Protein AF-B2T7H3-F1 (afdb_monomer_lite)

pLDDT: mean 79.55, std 12.82, range [48.0, 91.31]

InterPro domains:
  IPR049723 BPSL0761 protein-like [NF041728] (1-57)

Sequence (80 aa):
MTTPVERSRAVTEVRWFLQTLAEAREPIDVPGLVQSVAAGLLRHYPLEADLMESAAALPELWAAPCARVRRPRLVHDSRD

Radius of gyration: 16.63 Å; chains: 1; bounding box: 56×29×34 Å

Organism: Paraburkholderia phytofirmans (strain DSM 17436 / LMG 22146 / PsJN) (NCBI:txid398527)

Structure (mmCIF, N/CA/C/O backbone):
data_AF-B2T7H3-F1
#
_entry.id   AF-B2T7H3-F1
#
loop_
_atom_site.group_PDB
_atom_site.id
_atom_site.type_symbol
_atom_site.label_atom_id
_atom_site.label_alt_id
_atom_site.label_comp_id
_atom_site.label_asym_id
_atom_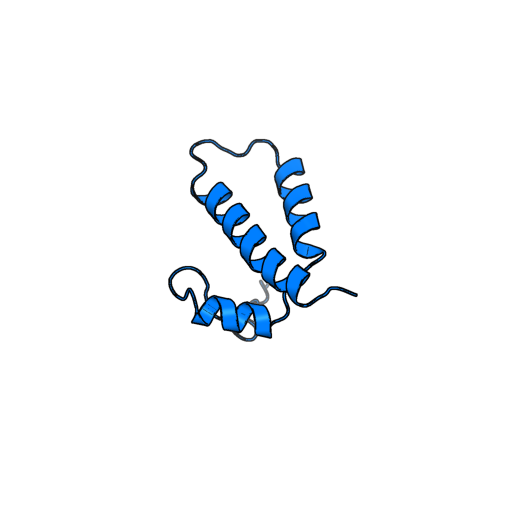site.label_entity_id
_atom_site.label_seq_id
_atom_site.pdbx_PDB_ins_code
_atom_site.Cartn_x
_atom_site.Cartn_y
_atom_site.Cartn_z
_atom_site.occupancy
_atom_site.B_iso_or_equiv
_atom_site.auth_seq_id
_atom_site.auth_comp_i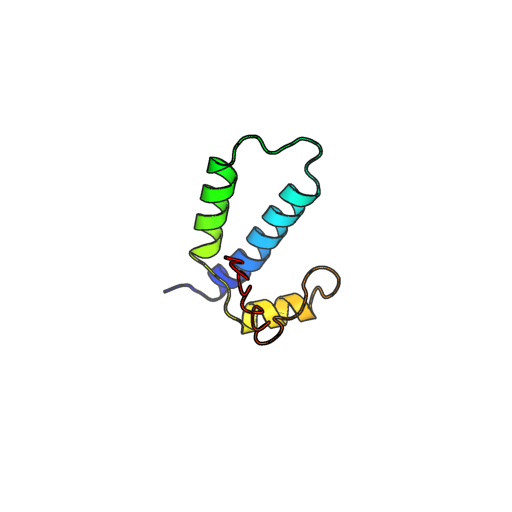d
_atom_site.auth_asym_id
_atom_site.auth_atom_id
_atom_site.pdbx_PDB_model_num
ATOM 1 N N . MET A 1 1 ? 9.267 15.983 -8.393 1.00 61.25 1 MET A N 1
ATOM 2 C CA . MET A 1 1 ? 9.432 14.630 -8.970 1.00 61.25 1 MET A CA 1
ATOM 3 C C . MET A 1 1 ? 9.716 13.668 -7.836 1.00 61.25 1 MET A C 1
ATOM 5 O O . MET A 1 1 ? 10.419 14.082 -6.925 1.00 61.25 1 MET A O 1
ATOM 9 N N . THR A 1 2 ? 9.184 12.447 -7.878 1.00 79.75 2 THR A N 1
ATOM 10 C CA . THR A 1 2 ? 9.498 11.403 -6.891 1.00 79.75 2 THR A CA 1
ATOM 11 C C . THR A 1 2 ? 10.598 10.484 -7.419 1.00 79.75 2 THR A C 1
ATOM 13 O O . THR A 1 2 ? 10.624 10.150 -8.609 1.00 7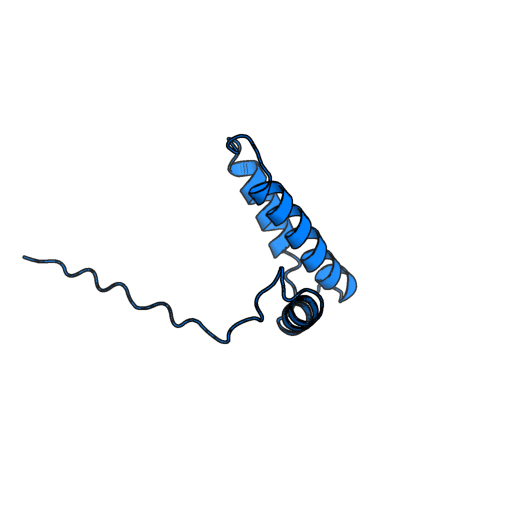9.75 2 THR A O 1
ATOM 16 N N . THR A 1 3 ? 11.536 10.095 -6.564 1.00 87.12 3 THR A N 1
ATOM 17 C CA . THR A 1 3 ? 12.639 9.192 -6.922 1.00 87.12 3 THR A CA 1
ATOM 18 C C . THR A 1 3 ? 12.191 7.723 -6.875 1.00 87.12 3 THR A C 1
ATOM 20 O O . THR A 1 3 ? 11.225 7.398 -6.182 1.00 87.12 3 THR A O 1
ATOM 23 N N . PRO A 1 4 ? 12.877 6.797 -7.577 1.00 83.88 4 PRO A N 1
ATOM 24 C CA . PRO A 1 4 ? 12.590 5.362 -7.465 1.00 83.88 4 PRO A CA 1
ATOM 25 C C . PRO A 1 4 ? 12.652 4.835 -6.021 1.00 83.88 4 PRO A C 1
ATOM 27 O O . PRO A 1 4 ? 11.829 4.012 -5.621 1.00 83.88 4 PRO A O 1
ATOM 30 N N . VAL A 1 5 ? 13.579 5.368 -5.217 1.00 85.81 5 VAL A N 1
ATOM 31 C CA . VAL A 1 5 ? 13.720 5.032 -3.791 1.00 85.81 5 VAL A CA 1
ATOM 32 C C . VAL A 1 5 ? 12.490 5.469 -2.995 1.00 85.81 5 VAL A C 1
ATOM 34 O O . VAL A 1 5 ? 11.964 4.687 -2.208 1.00 85.81 5 VAL A O 1
ATOM 37 N N . GLU A 1 6 ? 11.989 6.687 -3.219 1.00 84.19 6 GLU A N 1
ATOM 38 C CA . GLU A 1 6 ? 10.782 7.187 -2.543 1.00 84.19 6 GLU A CA 1
ATOM 39 C C . GLU A 1 6 ? 9.543 6.344 -2.870 1.00 84.19 6 GLU A C 1
ATOM 41 O O . GLU A 1 6 ? 8.741 6.072 -1.979 1.00 84.19 6 GLU A O 1
ATOM 46 N N . ARG A 1 7 ? 9.406 5.882 -4.118 1.00 84.25 7 ARG A N 1
ATOM 47 C CA . ARG A 1 7 ? 8.287 5.022 -4.538 1.00 84.25 7 ARG A CA 1
ATOM 48 C C . ARG A 1 7 ? 8.365 3.617 -3.945 1.00 84.25 7 ARG A C 1
ATOM 50 O O . ARG A 1 7 ? 7.372 3.121 -3.422 1.00 84.25 7 ARG A O 1
ATOM 57 N N . SER A 1 8 ? 9.550 3.005 -3.948 1.00 84.25 8 SER A N 1
ATOM 58 C CA . SER A 1 8 ? 9.772 1.693 -3.315 1.00 84.25 8 SER A CA 1
ATOM 59 C C . SER A 1 8 ? 9.513 1.749 -1.807 1.00 84.25 8 SER A C 1
ATOM 61 O O . SER A 1 8 ? 8.882 0.863 -1.224 1.00 84.25 8 SER A O 1
ATOM 63 N N . ARG A 1 9 ? 9.944 2.842 -1.165 1.00 86.44 9 ARG A N 1
ATOM 64 C CA . ARG A 1 9 ? 9.644 3.100 0.241 1.00 86.44 9 ARG A CA 1
ATOM 65 C C . ARG A 1 9 ? 8.140 3.212 0.473 1.00 86.44 9 ARG A C 1
ATOM 67 O O . ARG A 1 9 ? 7.646 2.601 1.411 1.00 86.44 9 ARG A O 1
ATOM 74 N N . ALA A 1 10 ? 7.407 3.919 -0.387 1.00 86.88 10 ALA A N 1
ATOM 75 C CA . ALA A 1 10 ? 5.959 4.052 -0.254 1.00 86.88 10 ALA A CA 1
ATOM 76 C C . ALA A 1 10 ? 5.231 2.697 -0.270 1.00 86.88 10 ALA A C 1
ATOM 78 O O . ALA A 1 10 ? 4.322 2.507 0.532 1.00 86.88 10 ALA A O 1
ATOM 79 N N . VAL A 1 11 ? 5.661 1.728 -1.091 1.00 86.06 11 VAL A N 1
ATOM 80 C CA . VAL A 1 11 ? 5.114 0.353 -1.063 1.00 86.06 11 VAL A CA 1
ATOM 81 C C . VAL A 1 11 ? 5.284 -0.283 0.318 1.00 86.06 11 VAL A C 1
ATOM 83 O O . VAL A 1 11 ? 4.342 -0.853 0.872 1.00 86.06 11 VAL A O 1
ATOM 86 N N . THR A 1 12 ? 6.483 -0.165 0.892 1.00 87.62 12 THR A N 1
ATOM 87 C CA . THR A 1 12 ? 6.783 -0.738 2.209 1.00 87.62 12 THR A CA 1
ATOM 88 C C . THR A 1 12 ? 5.971 -0.044 3.298 1.00 87.62 12 THR A C 1
ATOM 90 O O . THR A 1 12 ? 5.302 -0.709 4.076 1.00 87.62 12 THR A O 1
ATOM 93 N N . GLU A 1 13 ? 5.945 1.284 3.330 1.00 89.88 13 GLU A N 1
ATOM 94 C CA . GLU A 1 13 ? 5.209 2.042 4.352 1.00 89.88 13 GLU A CA 1
ATOM 95 C C . GLU A 1 13 ? 3.689 1.784 4.266 1.00 89.88 13 GLU A C 1
ATOM 97 O O . GLU A 1 13 ? 3.030 1.611 5.292 1.00 89.88 13 GLU A O 1
ATOM 102 N N . VAL A 1 14 ? 3.128 1.653 3.052 1.00 90.69 14 VAL A N 1
ATOM 103 C CA . VAL A 1 14 ? 1.723 1.248 2.849 1.00 90.69 14 VAL A CA 1
ATOM 104 C C . VAL A 1 14 ? 1.468 -0.149 3.407 1.00 90.69 14 VAL A C 1
ATOM 106 O O . VAL A 1 14 ? 0.453 -0.357 4.071 1.00 90.69 14 VAL A O 1
ATOM 109 N N . ARG A 1 15 ? 2.386 -1.098 3.191 1.00 88.88 15 ARG A N 1
ATOM 110 C CA . ARG A 1 15 ? 2.289 -2.448 3.764 1.00 88.88 15 ARG A CA 1
ATOM 111 C C . ARG A 1 15 ? 2.138 -2.400 5.281 1.00 88.88 15 ARG A C 1
ATOM 113 O O . ARG A 1 15 ? 1.198 -2.971 5.825 1.00 88.88 15 ARG A O 1
ATOM 120 N N . TRP A 1 16 ? 3.067 -1.713 5.940 1.00 90.50 16 TRP A N 1
ATOM 121 C CA . TRP A 1 16 ? 3.126 -1.621 7.397 1.00 90.50 16 TRP A CA 1
ATOM 122 C C . TRP A 1 16 ? 1.875 -0.952 7.954 1.00 90.50 16 TRP A C 1
ATOM 124 O O . TRP A 1 16 ? 1.296 -1.424 8.935 1.00 90.50 16 TRP A O 1
ATOM 134 N N . PHE A 1 17 ? 1.417 0.107 7.287 1.00 91.31 17 PHE A N 1
ATOM 135 C CA . PHE A 1 17 ? 0.181 0.784 7.641 1.00 91.31 17 PHE A CA 1
ATOM 136 C C . PHE A 1 17 ? -1.021 -0.164 7.571 1.00 91.31 17 PHE A C 1
ATOM 138 O O . PHE A 1 17 ? -1.731 -0.307 8.561 1.00 91.31 17 PHE A O 1
ATOM 145 N N . LEU A 1 18 ? -1.221 -0.874 6.456 1.00 89.94 18 LEU A N 1
ATOM 146 C CA . LEU A 1 18 ? -2.350 -1.800 6.304 1.00 89.94 18 LEU A CA 1
ATOM 147 C C . LEU A 1 18 ? -2.299 -2.975 7.288 1.00 89.94 18 LEU A C 1
ATOM 149 O O . LEU A 1 18 ? -3.339 -3.340 7.830 1.00 89.94 18 LEU A O 1
ATOM 153 N N . GLN A 1 19 ? -1.118 -3.538 7.555 1.00 90.00 19 GLN A N 1
ATOM 154 C CA . GLN A 1 19 ? -0.955 -4.591 8.566 1.00 90.00 19 GLN A CA 1
ATOM 155 C C . GLN A 1 19 ? -1.337 -4.082 9.959 1.00 90.00 19 GLN A C 1
ATOM 157 O O . GLN A 1 19 ? -2.101 -4.738 10.658 1.00 90.00 19 GLN A O 1
ATOM 162 N N . THR A 1 20 ? -0.907 -2.868 10.315 1.00 89.56 20 THR A N 1
ATOM 163 C CA . THR A 1 20 ? -1.283 -2.227 11.584 1.00 89.56 20 THR A CA 1
ATOM 164 C C . THR A 1 20 ? -2.799 -2.060 11.703 1.00 89.56 20 THR A C 1
ATOM 166 O O . THR A 1 20 ? -3.361 -2.326 12.761 1.00 89.56 20 THR A O 1
ATOM 169 N N . LEU A 1 21 ? -3.475 -1.651 10.622 1.00 89.31 21 LEU A N 1
ATOM 170 C CA . LEU A 1 21 ? -4.937 -1.534 10.607 1.00 89.31 21 LEU A CA 1
ATOM 171 C C . LEU A 1 21 ? -5.633 -2.900 10.730 1.00 89.31 21 LEU A C 1
ATOM 173 O O . LEU A 1 21 ? -6.656 -2.998 11.398 1.00 89.31 21 LEU A O 1
ATOM 177 N N . ALA A 1 22 ? -5.101 -3.940 10.084 1.00 87.62 22 ALA A N 1
ATOM 178 C CA . ALA A 1 22 ? -5.686 -5.281 10.086 1.00 87.62 22 ALA A CA 1
ATOM 179 C C . ALA A 1 22 ? -5.485 -6.024 11.418 1.00 87.62 22 ALA A C 1
ATOM 181 O O . ALA A 1 22 ? -6.340 -6.811 11.820 1.00 87.62 22 ALA A O 1
ATOM 182 N N . GLU A 1 23 ? -4.366 -5.778 12.099 1.00 90.06 23 GLU A N 1
ATOM 183 C CA . GLU A 1 23 ? -4.011 -6.398 13.382 1.00 90.06 23 GLU A CA 1
ATOM 184 C C . GLU A 1 23 ? -4.531 -5.609 14.597 1.00 90.06 23 GLU A C 1
ATOM 186 O O . GLU A 1 23 ? -4.395 -6.063 15.739 1.00 90.06 23 GLU A O 1
ATOM 191 N N . ALA A 1 24 ? -5.137 -4.437 14.375 1.00 87.50 24 ALA A N 1
ATOM 192 C CA . ALA A 1 24 ? -5.707 -3.611 15.430 1.00 87.50 24 ALA A CA 1
ATOM 193 C C . ALA A 1 24 ? -6.787 -4.385 16.206 1.00 87.50 24 ALA A C 1
ATOM 195 O O . ALA A 1 24 ? -7.810 -4.797 15.660 1.00 87.50 24 ALA A O 1
ATOM 196 N N . ARG A 1 25 ? -6.550 -4.586 17.508 1.00 84.50 25 ARG A N 1
ATOM 197 C CA . ARG A 1 25 ? -7.480 -5.290 18.410 1.00 84.50 25 ARG A CA 1
ATOM 198 C C . ARG A 1 25 ? -8.639 -4.414 18.877 1.00 84.50 25 ARG A C 1
ATOM 200 O O . ARG A 1 25 ? -9.675 -4.942 19.267 1.00 84.50 25 ARG A O 1
ATOM 207 N N . GLU A 1 26 ? -8.447 -3.100 18.852 1.00 85.81 26 GLU A N 1
ATOM 208 C CA . GLU A 1 26 ? -9.432 -2.101 19.253 1.00 85.81 26 GLU A CA 1
ATOM 209 C C . GLU A 1 26 ? -9.844 -1.246 18.046 1.00 85.81 26 GLU A C 1
ATOM 211 O O . GLU A 1 26 ? -9.039 -1.064 17.124 1.00 85.81 26 GLU A O 1
ATOM 216 N N . PRO A 1 27 ? -11.082 -0.717 18.032 1.00 79.56 27 PRO A N 1
ATOM 217 C CA . PRO A 1 27 ? -11.522 0.217 17.006 1.00 79.56 27 PRO A CA 1
ATOM 218 C C . PRO A 1 27 ? -10.597 1.433 16.909 1.00 79.56 27 PRO A C 1
ATOM 220 O O . PRO A 1 27 ? -10.173 2.010 17.909 1.00 79.56 27 PRO A O 1
ATOM 223 N N . ILE A 1 28 ? -10.288 1.844 15.681 1.00 80.62 28 ILE A N 1
ATOM 224 C CA . ILE A 1 28 ? -9.474 3.035 15.441 1.00 80.62 28 ILE A CA 1
ATOM 225 C C . ILE A 1 28 ? -10.381 4.263 15.519 1.00 80.62 28 ILE A C 1
ATOM 227 O O . ILE A 1 28 ? -10.947 4.702 14.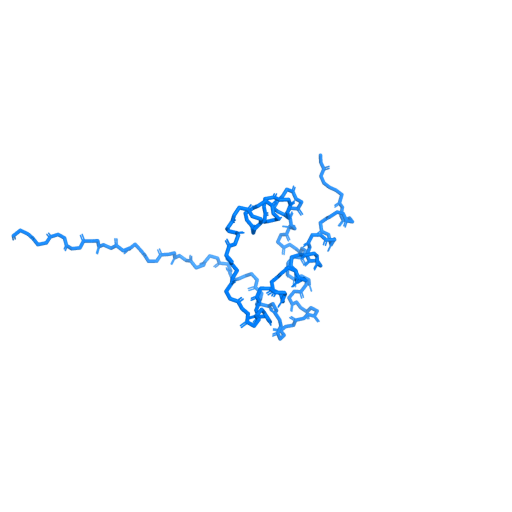518 1.00 80.62 28 ILE A O 1
ATOM 231 N N . ASP A 1 29 ? -10.474 4.845 16.710 1.00 81.44 29 ASP A N 1
ATOM 232 C CA . ASP A 1 29 ? -11.364 5.978 17.006 1.00 81.44 29 ASP A CA 1
ATOM 233 C C . ASP A 1 29 ? -10.789 7.349 16.600 1.00 81.44 29 ASP A C 1
ATOM 235 O O . ASP A 1 29 ? -11.282 8.403 17.004 1.00 81.44 29 ASP A O 1
ATOM 239 N N . VAL A 1 30 ? -9.755 7.365 15.748 1.00 85.19 30 VAL A N 1
ATOM 240 C CA . VAL A 1 30 ? -9.129 8.601 15.249 1.00 85.19 30 VAL A CA 1
ATOM 241 C C . VAL A 1 30 ? -9.085 8.625 13.713 1.00 85.19 30 VAL A C 1
ATOM 243 O O . VAL A 1 30 ? -8.011 8.508 13.113 1.00 85.19 30 VAL A O 1
ATOM 246 N N . PRO A 1 31 ? -10.232 8.830 13.029 1.00 84.00 31 PRO A N 1
ATOM 247 C CA . PRO A 1 31 ? -10.294 8.859 11.564 1.00 84.00 31 PRO A CA 1
ATOM 248 C C . PRO A 1 31 ? -9.339 9.880 10.927 1.00 84.00 31 PRO A C 1
ATOM 250 O O . PRO A 1 31 ? -8.776 9.627 9.863 1.00 84.00 31 PRO A O 1
ATOM 253 N N . GLY A 1 32 ? -9.109 11.022 11.588 1.00 87.62 32 GLY A N 1
ATOM 254 C CA . GLY A 1 32 ? -8.202 12.067 11.101 1.00 87.62 32 GLY A CA 1
ATOM 255 C C . GLY A 1 32 ? -6.733 11.631 11.031 1.00 87.62 32 GLY A C 1
ATOM 256 O O . GLY A 1 32 ? -6.010 12.054 10.127 1.00 87.62 32 GLY A O 1
ATOM 257 N N . LEU A 1 33 ? -6.295 10.742 11.930 1.00 87.38 33 LEU A N 1
ATOM 258 C CA . LEU A 1 33 ? -4.935 10.197 11.909 1.00 87.38 33 LEU A CA 1
ATOM 259 C C . LEU A 1 33 ? -4.757 9.253 10.717 1.00 87.38 33 LEU A C 1
ATOM 261 O O . LEU A 1 33 ? -3.809 9.405 9.949 1.00 87.38 33 LEU A O 1
ATOM 265 N N . VAL A 1 34 ? -5.715 8.343 10.516 1.00 89.19 34 VAL A N 1
ATOM 266 C CA . VAL A 1 34 ? -5.740 7.413 9.374 1.00 89.19 34 VAL A CA 1
ATOM 267 C C . VAL A 1 34 ? -5.688 8.185 8.054 1.00 89.19 34 VAL A C 1
ATOM 269 O O . VAL A 1 34 ? -4.876 7.870 7.187 1.00 89.19 34 VAL A O 1
ATOM 272 N N . GLN A 1 35 ? -6.499 9.239 7.918 1.00 88.75 35 GLN A N 1
ATOM 273 C CA . GLN A 1 35 ? -6.522 10.090 6.723 1.00 88.75 35 GLN A CA 1
ATOM 274 C C . GLN A 1 35 ? -5.195 10.823 6.497 1.00 88.75 35 GLN A 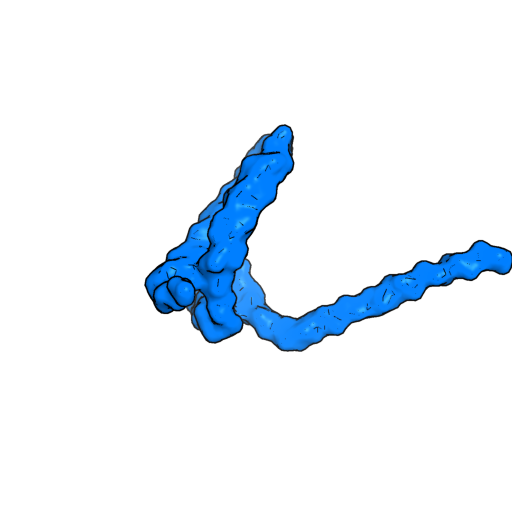C 1
ATOM 276 O O . GLN A 1 35 ? -4.716 10.884 5.365 1.00 88.75 35 GLN A O 1
ATOM 281 N N . SER A 1 36 ? -4.582 11.351 7.559 1.00 89.94 36 SER A N 1
ATOM 282 C CA . SER A 1 36 ? -3.309 12.075 7.467 1.00 89.94 36 SER A CA 1
ATOM 283 C C . SER A 1 36 ? -2.169 11.160 7.016 1.00 89.94 36 SER A C 1
ATOM 285 O O . SER A 1 36 ? -1.401 11.524 6.122 1.00 89.94 36 SER A O 1
ATOM 287 N N . VAL A 1 37 ? -2.094 9.948 7.577 1.00 88.31 37 VAL A N 1
ATOM 288 C CA . VAL A 1 37 ? -1.106 8.937 7.172 1.00 88.31 37 VAL A CA 1
ATOM 289 C C . VAL A 1 37 ? -1.351 8.505 5.727 1.00 88.31 37 VAL A C 1
ATOM 291 O O . VAL A 1 37 ? -0.428 8.542 4.914 1.00 88.31 37 VAL A O 1
ATOM 294 N N . ALA A 1 38 ? -2.599 8.194 5.364 1.00 88.88 38 ALA A N 1
ATOM 295 C CA . ALA A 1 38 ? -2.956 7.822 3.997 1.00 88.88 38 ALA A CA 1
ATOM 296 C C . ALA A 1 38 ? -2.583 8.915 2.978 1.00 88.88 38 ALA A C 1
ATOM 298 O O . ALA A 1 38 ? -1.992 8.616 1.942 1.00 88.88 38 ALA A O 1
ATOM 299 N N . ALA A 1 39 ? -2.855 10.189 3.278 1.00 89.06 39 ALA A N 1
ATOM 300 C CA . ALA A 1 39 ? -2.491 11.309 2.411 1.00 89.06 39 ALA A CA 1
ATOM 301 C C . ALA A 1 39 ? -0.968 11.442 2.222 1.00 89.06 39 ALA A C 1
ATOM 303 O O . ALA A 1 39 ? -0.507 11.756 1.121 1.00 89.06 39 ALA A O 1
ATOM 304 N N . GLY A 1 40 ? -0.182 11.179 3.272 1.00 85.56 40 GLY A N 1
ATOM 305 C CA . GLY A 1 40 ? 1.280 11.135 3.195 1.00 85.56 40 GLY A CA 1
ATOM 306 C C . GLY A 1 40 ? 1.782 10.017 2.280 1.00 85.56 40 GLY A C 1
ATOM 307 O O . GLY A 1 40 ? 2.607 10.264 1.401 1.00 85.56 40 GLY A O 1
ATOM 308 N N . LEU A 1 41 ? 1.227 8.812 2.426 1.00 84.50 41 LEU A N 1
ATOM 309 C CA . LEU A 1 41 ? 1.581 7.647 1.609 1.00 84.50 41 LEU A CA 1
ATOM 310 C C . LEU A 1 41 ? 1.231 7.852 0.127 1.00 84.50 41 LEU A C 1
ATOM 312 O O . LEU A 1 41 ? 2.030 7.535 -0.754 1.00 84.50 41 LEU A O 1
ATOM 316 N N . LEU A 1 42 ? 0.073 8.456 -0.162 1.00 85.06 42 LEU A N 1
ATOM 317 C CA . LEU A 1 42 ? -0.366 8.753 -1.530 1.00 85.06 42 LEU A CA 1
ATOM 318 C C . LEU A 1 42 ? 0.498 9.809 -2.233 1.00 85.06 42 LEU A C 1
ATOM 320 O O . LEU A 1 42 ? 0.567 9.825 -3.461 1.00 85.06 42 LEU A O 1
ATOM 324 N N . ARG A 1 43 ? 1.186 10.686 -1.493 1.00 84.62 43 ARG A N 1
ATOM 325 C CA . ARG A 1 43 ? 2.063 11.707 -2.090 1.00 84.62 43 ARG A CA 1
ATOM 326 C C . ARG A 1 43 ? 3.228 11.093 -2.871 1.00 84.62 43 ARG A C 1
ATOM 328 O O . ARG A 1 43 ? 3.687 11.685 -3.847 1.00 84.62 43 ARG A O 1
ATOM 335 N N . HIS A 1 44 ? 3.677 9.910 -2.460 1.00 80.38 44 HIS A N 1
ATOM 336 C CA . HIS A 1 44 ? 4.756 9.160 -3.099 1.00 80.38 44 HIS A CA 1
ATOM 337 C C . HIS A 1 44 ? 4.231 7.878 -3.749 1.00 80.38 44 HIS A C 1
ATOM 339 O O . HIS A 1 44 ? 4.884 6.841 -3.679 1.00 80.38 44 HIS A O 1
ATOM 345 N N . TYR A 1 45 ? 3.045 7.950 -4.367 1.00 76.25 45 TYR A N 1
ATOM 346 C CA . TYR A 1 45 ? 2.369 6.769 -4.892 1.00 76.25 45 TYR A CA 1
ATOM 347 C C . TYR A 1 45 ? 3.278 5.958 -5.840 1.00 76.25 45 TYR A C 1
ATOM 349 O O . TYR A 1 45 ? 3.866 6.545 -6.760 1.00 76.25 45 TYR A O 1
ATOM 357 N N . PRO A 1 46 ? 3.411 4.636 -5.624 1.00 81.38 46 PRO A N 1
ATOM 358 C CA . PRO A 1 46 ? 4.204 3.775 -6.491 1.00 81.38 46 PRO A CA 1
ATOM 359 C C . PRO A 1 46 ? 3.649 3.758 -7.918 1.00 81.38 46 PRO A C 1
ATOM 361 O O . PRO A 1 46 ? 2.444 3.911 -8.137 1.00 81.38 46 PRO A O 1
ATOM 364 N N . LEU A 1 47 ? 4.520 3.560 -8.905 1.00 85.12 47 LEU A N 1
ATOM 365 C CA . LEU A 1 47 ? 4.074 3.294 -10.270 1.00 85.12 47 LEU A CA 1
ATOM 366 C C . LEU A 1 47 ? 3.480 1.886 -10.356 1.00 85.12 47 LEU A C 1
ATOM 368 O O . LEU A 1 47 ? 3.756 1.020 -9.530 1.00 85.12 47 LEU A O 1
ATOM 372 N N . GLU A 1 48 ? 2.710 1.626 -11.411 1.00 83.75 48 GLU A N 1
ATOM 373 C CA . GLU A 1 48 ? 2.149 0.294 -11.671 1.00 83.75 48 GLU A CA 1
ATOM 374 C C . GLU A 1 48 ? 3.235 -0.792 -11.742 1.00 83.75 48 GLU A C 1
ATOM 376 O O . GLU A 1 48 ? 3.026 -1.892 -11.242 1.00 83.75 48 GLU A O 1
ATOM 381 N N . ALA A 1 49 ? 4.419 -0.462 -12.271 1.00 83.06 49 ALA A N 1
ATOM 382 C CA . ALA A 1 49 ? 5.575 -1.357 -12.274 1.00 83.06 49 ALA A CA 1
ATOM 383 C C . ALA A 1 49 ? 6.056 -1.704 -10.853 1.00 83.06 49 ALA A C 1
ATOM 385 O O . ALA A 1 49 ? 6.267 -2.877 -10.560 1.00 83.06 49 ALA A O 1
ATOM 386 N N . ASP A 1 50 ? 6.145 -0.707 -9.965 1.00 85.31 50 ASP A N 1
ATOM 387 C CA . ASP A 1 50 ? 6.550 -0.900 -8.566 1.00 85.31 50 ASP A CA 1
ATOM 388 C C . ASP A 1 50 ? 5.532 -1.810 -7.830 1.00 85.31 50 ASP A C 1
ATOM 390 O O . ASP A 1 50 ? 5.901 -2.665 -7.024 1.00 85.31 50 ASP A O 1
ATOM 394 N N . LEU A 1 51 ? 4.234 -1.673 -8.143 1.00 84.00 51 LEU A N 1
ATOM 395 C CA . LEU A 1 51 ? 3.162 -2.512 -7.584 1.00 84.00 51 LEU A CA 1
ATOM 396 C C . LEU A 1 51 ? 3.174 -3.942 -8.140 1.00 84.00 51 LEU A C 1
ATOM 398 O O . LEU A 1 51 ? 3.003 -4.895 -7.382 1.00 84.00 51 LEU A O 1
ATOM 402 N N . MET A 1 52 ? 3.376 -4.097 -9.449 1.00 87.25 52 MET A N 1
ATOM 403 C CA . MET A 1 52 ? 3.514 -5.395 -10.116 1.00 87.25 52 MET A CA 1
ATOM 404 C C . MET A 1 52 ? 4.690 -6.192 -9.547 1.00 87.25 52 MET A C 1
ATOM 406 O O . MET A 1 52 ? 4.537 -7.371 -9.231 1.00 87.25 52 MET A O 1
ATOM 410 N N . GLU A 1 53 ? 5.844 -5.546 -9.380 1.00 87.94 53 GLU A N 1
ATOM 411 C CA . GLU A 1 53 ? 7.039 -6.164 -8.805 1.00 87.94 53 GLU A CA 1
ATOM 412 C C . GLU A 1 53 ? 6.809 -6.561 -7.341 1.00 87.94 53 GLU A C 1
ATOM 414 O O . GLU A 1 53 ? 7.099 -7.692 -6.949 1.00 87.94 53 GLU A O 1
ATOM 419 N N . SER A 1 54 ? 6.181 -5.685 -6.549 1.00 84.44 54 SER A N 1
ATOM 420 C CA . SER A 1 54 ? 5.804 -6.006 -5.169 1.00 84.44 54 SER A CA 1
ATOM 421 C C . SER A 1 54 ? 4.821 -7.177 -5.074 1.00 84.44 54 SER A C 1
ATOM 423 O O . SER A 1 54 ? 4.923 -7.978 -4.144 1.00 84.44 54 SER A O 1
ATOM 425 N N . ALA A 1 55 ? 3.864 -7.287 -5.998 1.00 88.19 55 ALA A N 1
ATOM 426 C CA . ALA A 1 55 ? 2.911 -8.393 -6.035 1.00 88.19 55 ALA A CA 1
ATOM 427 C C . ALA A 1 55 ? 3.564 -9.713 -6.452 1.00 88.19 55 ALA A C 1
ATOM 429 O O . ALA A 1 55 ? 3.263 -10.754 -5.874 1.00 88.19 55 ALA A O 1
ATOM 430 N N . ALA A 1 56 ? 4.511 -9.672 -7.390 1.00 87.81 56 ALA A N 1
ATOM 431 C CA . ALA A 1 56 ? 5.305 -10.842 -7.750 1.00 87.81 56 ALA A CA 1
ATOM 432 C C . ALA A 1 56 ? 6.190 -11.321 -6.584 1.00 87.81 56 ALA A C 1
ATOM 434 O O . ALA A 1 56 ? 6.340 -12.525 -6.383 1.00 87.81 56 ALA A O 1
ATOM 435 N N . ALA A 1 57 ? 6.751 -10.393 -5.802 1.00 87.69 57 ALA A N 1
ATOM 436 C CA . ALA A 1 57 ? 7.600 -10.714 -4.656 1.00 87.69 57 ALA A CA 1
ATOM 437 C C . ALA A 1 57 ? 6.817 -11.217 -3.428 1.00 87.69 57 ALA A C 1
ATOM 439 O O . ALA A 1 57 ? 7.347 -11.997 -2.638 1.00 87.69 57 ALA A O 1
ATOM 440 N N . LEU A 1 58 ? 5.575 -10.757 -3.238 1.00 86.06 58 LEU A N 1
ATOM 441 C CA . LEU A 1 58 ? 4.742 -11.059 -2.066 1.00 86.06 58 LEU A CA 1
ATOM 442 C C . LEU A 1 58 ? 3.296 -11.411 -2.479 1.00 86.06 58 LEU A C 1
ATOM 444 O O . LEU A 1 58 ? 2.363 -10.688 -2.115 1.00 86.06 58 LEU A O 1
ATOM 448 N N . PRO A 1 59 ? 3.086 -12.521 -3.208 1.00 85.12 59 PRO A N 1
ATOM 449 C CA . PRO A 1 59 ? 1.785 -12.858 -3.796 1.00 85.12 59 PRO A CA 1
ATOM 450 C C . PRO A 1 59 ? 0.702 -13.187 -2.759 1.00 85.12 59 PRO A C 1
ATOM 452 O O . PRO A 1 59 ? -0.476 -12.958 -3.008 1.00 85.12 59 PRO A O 1
ATOM 455 N N . GLU A 1 60 ? 1.093 -13.659 -1.572 1.00 84.50 60 GLU A N 1
ATOM 456 C CA . GLU A 1 60 ? 0.168 -13.921 -0.456 1.00 84.50 60 GLU A CA 1
ATOM 457 C C . GLU A 1 60 ? -0.363 -12.635 0.198 1.00 84.50 60 GLU A C 1
ATOM 459 O O . GLU A 1 60 ? -1.327 -12.669 0.959 1.00 84.50 60 GLU A O 1
ATOM 464 N N . LEU A 1 61 ? 0.286 -11.494 -0.065 1.00 79.06 61 LEU A N 1
ATOM 465 C CA . LEU A 1 61 ? -0.047 -10.214 0.555 1.00 79.06 61 LEU A CA 1
ATOM 466 C C . LEU A 1 61 ? -0.645 -9.216 -0.435 1.00 79.06 61 LEU A C 1
ATOM 468 O O . LEU A 1 61 ? -1.548 -8.459 -0.080 1.00 79.06 61 LEU A O 1
ATOM 472 N N . TRP A 1 62 ? -0.144 -9.202 -1.667 1.00 82.31 62 TRP A N 1
ATOM 473 C CA . TRP A 1 62 ? -0.557 -8.257 -2.693 1.00 82.31 62 TRP A CA 1
ATOM 474 C C . TRP A 1 62 ? -1.119 -8.990 -3.901 1.00 82.31 62 TRP A C 1
ATOM 476 O O . TRP A 1 62 ? -0.427 -9.760 -4.562 1.00 82.31 62 TRP A O 1
ATOM 486 N N . ALA A 1 63 ? -2.364 -8.675 -4.248 1.00 83.12 63 ALA A N 1
ATOM 487 C CA . ALA A 1 63 ? -2.883 -9.026 -5.558 1.00 83.12 63 ALA A CA 1
ATOM 488 C C . ALA A 1 63 ? -2.160 -8.200 -6.630 1.00 83.12 63 ALA A C 1
ATOM 490 O O . ALA A 1 63 ? -1.946 -6.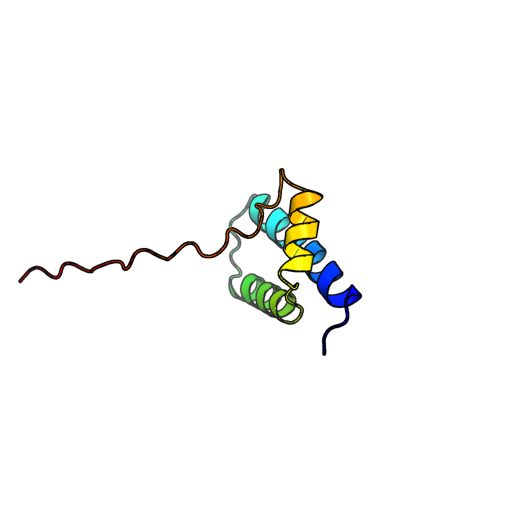995 -6.459 1.00 83.12 63 ALA A O 1
ATOM 491 N N . ALA A 1 64 ? -1.836 -8.830 -7.760 1.00 81.31 64 ALA A N 1
ATOM 492 C CA . ALA A 1 64 ? -1.372 -8.096 -8.928 1.00 81.31 64 ALA A CA 1
ATOM 493 C C . ALA A 1 64 ? -2.417 -7.028 -9.306 1.00 81.31 64 ALA A C 1
ATOM 495 O O . ALA A 1 64 ? -3.621 -7.318 -9.241 1.00 81.31 64 ALA A O 1
ATOM 496 N N . PRO A 1 65 ? -1.993 -5.813 -9.705 1.00 76.06 65 PRO A N 1
ATOM 497 C CA . PRO A 1 65 ? -2.894 -4.797 -10.229 1.00 76.06 65 PRO A CA 1
ATOM 498 C C . PRO A 1 65 ? -3.749 -5.387 -11.359 1.00 76.06 65 PRO A C 1
ATOM 500 O O . PRO A 1 65 ? -3.303 -5.566 -12.488 1.00 76.06 65 PRO A O 1
ATOM 503 N N . CYS A 1 66 ? -4.995 -5.754 -11.057 1.00 70.12 66 CYS A N 1
ATOM 504 C CA . CYS A 1 66 ? -5.906 -6.265 -12.069 1.00 70.12 66 CYS A CA 1
ATOM 505 C C . CYS A 1 66 ? -6.315 -5.079 -12.939 1.00 70.12 66 CYS A C 1
ATOM 507 O O . CYS A 1 66 ? -6.959 -4.147 -12.447 1.00 70.12 66 CYS A O 1
ATOM 509 N N . ALA A 1 67 ? -5.937 -5.099 -14.219 1.00 55.72 67 ALA A N 1
ATOM 510 C CA . ALA A 1 67 ? -6.283 -4.060 -15.179 1.00 55.72 67 ALA A CA 1
ATOM 511 C C . ALA A 1 67 ? -7.801 -3.800 -15.158 1.00 55.72 67 ALA A C 1
ATOM 513 O O . ALA A 1 67 ? -8.588 -4.577 -15.689 1.00 55.72 67 ALA A O 1
ATOM 514 N N . ARG A 1 68 ? -8.205 -2.690 -14.523 1.00 52.59 68 ARG A N 1
ATOM 515 C CA . ARG A 1 68 ? -9.582 -2.175 -14.451 1.00 52.59 68 ARG A CA 1
ATOM 516 C C . ARG A 1 68 ? -10.637 -3.228 -14.085 1.00 52.59 68 ARG A C 1
ATOM 518 O O . ARG A 1 68 ? -11.341 -3.754 -14.948 1.00 52.59 68 ARG A O 1
ATOM 525 N N . VAL A 1 69 ? -10.945 -3.336 -12.794 1.00 52.44 69 VAL A N 1
ATOM 526 C CA . VAL A 1 69 ? -12.331 -3.641 -12.411 1.00 52.44 69 VAL A CA 1
ATOM 527 C C . VAL A 1 69 ? -13.186 -2.468 -12.902 1.00 52.44 69 VAL A C 1
ATOM 529 O O . VAL A 1 69 ? -13.214 -1.397 -12.294 1.00 52.44 69 VAL A O 1
ATOM 532 N N . ARG A 1 70 ? -13.852 -2.629 -14.053 1.00 49.97 70 ARG A N 1
ATOM 533 C CA . ARG A 1 70 ? -14.975 -1.765 -14.436 1.00 49.97 70 ARG A CA 1
ATOM 534 C C . ARG A 1 70 ? -15.953 -1.812 -13.266 1.00 49.97 70 ARG A C 1
ATOM 536 O O . ARG A 1 70 ? -16.583 -2.843 -13.054 1.00 49.97 70 ARG A O 1
ATOM 543 N N . ARG A 1 71 ? -16.069 -0.727 -12.495 1.00 52.53 71 ARG A N 1
ATOM 544 C CA . ARG A 1 71 ? -17.118 -0.641 -11.477 1.00 52.53 71 ARG A CA 1
ATOM 545 C C . ARG A 1 71 ? -18.465 -0.837 -12.184 1.00 52.53 71 ARG A C 1
ATOM 547 O O . ARG A 1 71 ? -18.727 -0.097 -13.139 1.00 52.53 71 ARG A O 1
ATOM 554 N N . PRO A 1 72 ? -19.299 -1.811 -11.783 1.00 48.00 72 PRO A N 1
ATOM 555 C CA . PRO A 1 72 ? -20.652 -1.880 -12.303 1.00 48.00 72 PRO A CA 1
ATOM 556 C C . PRO A 1 72 ? -21.355 -0.578 -11.910 1.00 48.00 72 PRO A C 1
ATOM 558 O O . PRO A 1 72 ? -21.302 -0.159 -10.752 1.00 48.00 72 PRO A O 1
ATOM 561 N N . ARG A 1 73 ? -21.950 0.107 -12.895 1.00 52.44 73 ARG A N 1
ATOM 562 C CA . ARG A 1 73 ? -22.846 1.234 -12.628 1.00 52.44 73 ARG A CA 1
ATOM 563 C C . ARG A 1 73 ? -23.952 0.697 -11.727 1.00 52.44 73 ARG A C 1
ATOM 565 O O . ARG A 1 73 ? -24.737 -0.134 -12.171 1.00 52.44 73 ARG A O 1
ATOM 572 N N . LEU A 1 74 ? -23.992 1.150 -10.477 1.00 56.75 74 LEU A N 1
ATOM 573 C CA . LEU A 1 74 ? -25.165 0.973 -9.637 1.00 56.75 74 LEU A CA 1
ATOM 574 C C . LEU A 1 74 ? -26.266 1.827 -10.265 1.00 56.75 74 LEU A C 1
ATOM 576 O O . LEU A 1 74 ? -26.293 3.044 -10.098 1.00 56.75 74 LEU A O 1
ATOM 580 N N . VAL A 1 75 ? -27.111 1.191 -11.074 1.00 57.09 75 VAL A N 1
ATOM 581 C CA . VAL A 1 75 ? -28.377 1.772 -11.506 1.00 57.09 75 VAL A CA 1
ATOM 582 C C . VAL A 1 75 ? -29.240 1.818 -10.251 1.00 57.09 75 VAL A C 1
ATOM 584 O O . VAL A 1 75 ? -29.648 0.777 -9.744 1.00 57.09 75 VAL A O 1
ATOM 587 N N . HIS A 1 76 ? -29.436 3.010 -9.689 1.00 50.22 76 HIS A N 1
ATOM 588 C CA . HIS A 1 76 ? -30.539 3.227 -8.762 1.00 50.22 76 HIS A CA 1
ATOM 589 C C . HIS A 1 76 ? -31.822 3.133 -9.588 1.00 50.22 76 HIS A C 1
ATOM 591 O O . HIS A 1 76 ? -32.123 4.025 -10.378 1.00 50.22 76 HIS A O 1
ATOM 597 N N . ASP A 1 77 ? -32.513 2.003 -9.456 1.00 53.97 77 ASP A N 1
ATOM 598 C CA . ASP A 1 77 ? -33.893 1.837 -9.899 1.00 53.97 77 ASP A CA 1
ATOM 599 C C . ASP A 1 77 ? -34.772 2.676 -8.964 1.00 53.97 77 ASP A C 1
ATOM 601 O O . ASP A 1 77 ? -35.130 2.247 -7.866 1.00 53.97 77 ASP A O 1
ATOM 605 N N . SER A 1 78 ? -35.031 3.923 -9.360 1.00 50.50 78 SER A N 1
ATOM 606 C CA . SER A 1 78 ? -36.080 4.738 -8.757 1.00 50.50 78 SER A CA 1
ATOM 607 C C . SER A 1 78 ? -37.411 4.259 -9.320 1.00 50.50 78 SER A C 1
ATOM 609 O O . SER A 1 78 ? -37.755 4.561 -10.461 1.00 50.50 78 SER A O 1
ATOM 611 N N . ARG A 1 79 ? -38.131 3.480 -8.513 1.00 55.81 79 ARG A N 1
ATOM 612 C CA . ARG A 1 79 ? -39.554 3.210 -8.710 1.00 55.81 79 ARG A CA 1
ATOM 613 C C . ARG A 1 79 ? -40.344 4.463 -8.334 1.00 55.81 79 ARG A C 1
ATOM 615 O O . ARG A 1 79 ? -40.263 4.882 -7.181 1.00 55.81 79 ARG A O 1
ATOM 622 N N . ASP A 1 80 ? -41.086 4.996 -9.299 1.00 63.22 80 ASP A N 1
ATOM 623 C CA . ASP A 1 80 ? -42.319 5.768 -9.090 1.00 63.22 80 ASP A CA 1
ATOM 624 C C . ASP A 1 80 ? -43.524 4.845 -9.339 1.00 63.22 80 ASP A C 1
ATOM 626 O O . ASP A 1 80 ? -43.430 3.991 -10.258 1.00 63.22 80 ASP A O 1
#

Secondary structure (DSSP, 8-state):
---HHHHHHHHHHHHHHHHHHHH-SS----HHHHHHHHHHHHHTPPPHHHHHHHHHH-TTT-----S-------------

Foldseek 3Di:
DADPVLQLVLVVLVLVLVVCVVPDPDDPPCVVVNVVSVVVSVVSHHDLVSLQVVCVVCVVRHDRPDDDPPPPPPPPPDDD